Protein AF-A0A336MAL9-F1 (afdb_monomer_lite)

Radius of gyration: 33.2 Å; chains: 1; bounding box: 58×45×102 Å

Secondary structure (DSSP, 8-state):
----PPPPPEEEEE--SSEEEEEEEETTEEEEPP-TTS-SSEES-EEE-SS-EEETHHHHHHTTT--TTBHHHHHHHHHHHHHHHHHHHHHHHHHHHHHHHHHHHHHHHHHHHHHTTSS-HHHHHHHHHHHHHHHHHHHHTTTS-HHHHHHHHHHHHHHHHHHHHTT--

Organism: Culicoides sonorensis (NCBI:txid179676)

pLDDT: mean 91.47, std 8.0, range [46.19, 97.5]

Foldseek 3Di:
DDDPPFPDKDWDWDLDLFKIWIWIDGPNDIDTDADPVRHSIFGSKWFDDPVDIDGGPVLVVCCVVRVCRIVSSVVVVVVVVVVVVVVQLVLQVVLLVVLLVLLVVQLVVLVVCVVVVLADPVVNVVSNVVSVVVVVVSVVCVPDGSVVSVVSSVVNVVVVVVRNVVRPD

Sequence (169 aa):
MSRKMAKKPVIGIDLGTTYSVLAVARNGQIDIIANDQGNRTTPSCVAYTDVERLVGEGALYQAANNPENTIYERMIKEAQNYRNKDDIHKKRVESMDEFERLCCKLKRNVVAMVERNEIDEADKKRVLEKCEQMLTWLDANRDEKKEVFDQKHVDMEEFWQTILEKYEN

InterPro domains:
  IPR013126 Heat shock protein 70 family [PF00012] (10-73)
  IPR013126 Heat shock protein 70 family [PTHR45639] (10-72)
  IPR018181 Heat shock protein 70, conserved site [PS00297] (13-20)
  IPR029048 Heat shock protein 70kD, C-terminal domain superfamily [G3DSA:1.20.1270.10] (95-169)
  IPR029048 Heat shock protein 70kD, C-terminal domain superfamily [SSF100934] (117-167)
  IPR043129 ATPase, nucleotide binding domain [SSF53067] (8-79)

Structure (mmCIF, N/CA/C/O backbone):
data_AF-A0A336MAL9-F1
#
_entry.id   AF-A0A336MAL9-F1
#
loop_
_atom_site.group_PDB
_atom_site.id
_atom_site.type_symbol
_atom_site.label_atom_id
_atom_site.label_alt_id
_atom_site.label_comp_id
_atom_site.label_asym_id
_atom_site.label_entity_id
_atom_site.label_seq_id
_atom_site.pdbx_PDB_ins_code
_atom_site.Cartn_x
_atom_site.Cartn_y
_atom_site.Cartn_z
_atom_site.occupancy
_atom_site.B_iso_or_equiv
_atom_site.auth_seq_id
_atom_site.auth_comp_id
_atom_site.auth_asym_id
_atom_site.auth_atom_id
_atom_site.pdbx_PDB_model_num
ATOM 1 N N . MET A 1 1 ? 31.304 -29.928 -59.954 1.00 46.19 1 MET A N 1
ATOM 2 C CA . MET A 1 1 ? 31.627 -29.428 -58.598 1.00 46.19 1 MET A CA 1
ATOM 3 C C . MET A 1 1 ? 30.395 -28.735 -58.032 1.00 46.19 1 MET A C 1
ATOM 5 O O . MET A 1 1 ? 29.938 -27.772 -58.631 1.00 46.19 1 MET A O 1
ATOM 9 N N . SER A 1 2 ? 29.813 -29.247 -56.944 1.00 57.78 2 SER A N 1
ATOM 10 C CA . SER A 1 2 ? 28.653 -28.620 -56.295 1.00 57.78 2 SER A CA 1
ATOM 11 C C . SER A 1 2 ? 29.124 -27.465 -55.406 1.00 57.78 2 SER A C 1
ATOM 13 O O . SER A 1 2 ? 29.959 -27.668 -54.522 1.00 57.78 2 SER A O 1
ATOM 15 N N . ARG A 1 3 ? 28.629 -26.246 -55.653 1.00 57.03 3 ARG A N 1
ATOM 16 C CA . ARG A 1 3 ? 28.834 -25.089 -54.769 1.00 57.03 3 ARG A CA 1
ATOM 17 C C . ARG A 1 3 ? 28.148 -25.418 -53.438 1.00 57.03 3 ARG A C 1
ATOM 19 O O . ARG A 1 3 ? 26.923 -25.402 -53.365 1.00 57.03 3 ARG A O 1
ATOM 26 N N . LYS A 1 4 ? 28.913 -25.722 -52.383 1.00 63.50 4 LYS A N 1
ATOM 27 C CA . LYS A 1 4 ? 28.360 -25.744 -51.019 1.00 63.50 4 LYS A CA 1
ATOM 28 C C . LYS A 1 4 ? 27.798 -24.349 -50.743 1.00 63.50 4 LYS A C 1
ATOM 30 O O . LYS A 1 4 ? 28.559 -23.385 -50.710 1.00 63.50 4 LYS A O 1
ATOM 35 N N . MET A 1 5 ? 26.479 -24.234 -50.589 1.00 61.28 5 MET A N 1
ATOM 36 C CA . MET A 1 5 ? 25.871 -22.986 -50.137 1.00 61.28 5 MET A CA 1
ATOM 37 C C . MET A 1 5 ? 26.439 -22.652 -48.758 1.00 61.28 5 MET A C 1
ATOM 39 O O . MET A 1 5 ? 26.385 -23.483 -47.849 1.00 61.28 5 MET A O 1
ATOM 43 N N . ALA A 1 6 ? 27.002 -21.453 -48.607 1.00 67.31 6 ALA A N 1
ATOM 44 C CA . ALA A 1 6 ? 27.373 -20.949 -47.295 1.00 67.31 6 ALA A CA 1
ATOM 45 C C . ALA A 1 6 ? 26.113 -20.941 -46.417 1.00 67.31 6 ALA A C 1
ATOM 47 O O . ALA A 1 6 ? 25.072 -20.421 -46.830 1.00 67.31 6 ALA A O 1
ATOM 48 N N . LYS A 1 7 ? 26.179 -21.558 -45.230 1.00 76.88 7 LYS A N 1
ATOM 49 C CA . LYS A 1 7 ? 25.074 -21.480 -44.268 1.00 76.88 7 LYS A CA 1
ATOM 50 C C . LYS A 1 7 ? 24.834 -20.004 -43.958 1.00 76.88 7 LYS A C 1
ATOM 52 O O . LYS A 1 7 ? 25.778 -19.291 -43.618 1.00 76.88 7 LYS A O 1
ATOM 57 N N . LYS A 1 8 ? 23.585 -19.554 -44.100 1.00 83.81 8 LYS A N 1
ATOM 58 C CA . LYS A 1 8 ? 23.201 -18.194 -43.713 1.00 83.81 8 LYS A CA 1
ATOM 59 C C . LYS A 1 8 ? 23.527 -17.993 -42.223 1.00 83.81 8 LYS A C 1
ATOM 61 O O . LYS A 1 8 ? 23.323 -18.935 -41.452 1.00 83.81 8 LYS A O 1
ATOM 66 N N . PRO A 1 9 ? 24.047 -16.820 -41.825 1.00 89.06 9 PRO A N 1
ATOM 67 C CA . PRO A 1 9 ? 24.284 -16.525 -40.419 1.00 89.06 9 PRO A CA 1
ATOM 68 C C . PRO A 1 9 ? 22.963 -16.575 -39.644 1.00 89.06 9 PRO A C 1
ATOM 70 O O . PRO A 1 9 ? 21.918 -16.185 -40.167 1.00 89.06 9 PRO A O 1
ATOM 73 N N . VAL A 1 10 ? 23.017 -17.065 -38.408 1.00 94.44 10 VAL A N 1
ATOM 74 C CA . VAL A 1 10 ? 21.882 -17.067 -37.474 1.00 94.44 10 VAL A CA 1
ATOM 75 C C . VAL A 1 10 ? 22.114 -15.974 -36.444 1.00 94.44 10 VAL A C 1
ATOM 77 O O . VAL A 1 10 ? 23.233 -15.829 -35.959 1.00 94.44 10 VAL A O 1
ATOM 80 N N . ILE A 1 11 ? 21.068 -15.219 -36.116 1.00 95.56 11 ILE A N 1
ATOM 81 C CA . ILE A 1 11 ? 21.117 -14.162 -35.106 1.00 95.56 11 ILE A CA 1
ATOM 82 C C . ILE A 1 11 ? 20.357 -14.629 -33.865 1.00 95.56 11 ILE A C 1
ATOM 84 O O . ILE A 1 11 ? 19.201 -15.036 -33.966 1.00 95.56 11 ILE A O 1
ATOM 88 N N . GLY A 1 12 ? 21.020 -14.591 -32.712 1.00 95.31 12 GLY A N 1
ATOM 89 C CA . GLY A 1 12 ? 20.417 -14.774 -31.396 1.00 95.31 12 GLY A CA 1
ATOM 90 C C . GLY A 1 12 ? 20.192 -13.417 -30.741 1.00 95.31 12 GLY A C 1
ATOM 91 O O . GLY A 1 12 ? 21.098 -12.586 -30.742 1.00 95.31 12 GLY A O 1
ATOM 92 N N . ILE A 1 13 ? 18.992 -13.200 -30.207 1.00 95.75 13 ILE A N 1
ATOM 93 C CA . ILE A 1 13 ? 18.597 -11.960 -29.535 1.00 95.75 13 ILE A CA 1
ATOM 94 C C . ILE A 1 13 ? 18.169 -12.318 -28.113 1.00 95.75 13 ILE A C 1
ATOM 96 O O . ILE A 1 13 ? 17.265 -13.135 -27.939 1.00 95.75 13 ILE A O 1
ATOM 100 N N . ASP A 1 14 ? 18.792 -11.685 -27.127 1.00 95.44 14 ASP A N 1
ATOM 101 C CA . ASP A 1 14 ? 18.326 -11.655 -25.741 1.00 95.44 14 ASP A CA 1
ATOM 102 C C . ASP A 1 14 ? 17.932 -10.212 -25.402 1.00 95.44 14 ASP A C 1
ATOM 104 O O . ASP A 1 14 ? 18.752 -9.306 -25.542 1.00 95.44 14 ASP A O 1
ATOM 108 N N . LEU A 1 15 ? 16.672 -9.993 -25.017 1.00 89.31 15 LEU A N 1
ATOM 109 C CA . LEU A 1 15 ? 16.097 -8.674 -24.713 1.00 89.31 15 LEU A CA 1
ATOM 110 C C . LEU A 1 15 ? 15.897 -8.468 -23.206 1.00 89.31 15 LEU A C 1
ATOM 112 O O . LEU A 1 15 ? 14.902 -7.868 -22.802 1.00 89.31 15 LEU A O 1
ATOM 116 N N . GLY A 1 16 ? 16.791 -9.009 -22.372 1.00 88.56 16 GLY A N 1
ATOM 117 C CA . GLY A 1 16 ? 16.712 -8.926 -20.912 1.00 88.56 16 GLY A CA 1
ATOM 118 C C . GLY A 1 16 ? 16.309 -7.542 -20.381 1.00 88.56 16 GLY A C 1
ATOM 119 O O . GLY A 1 16 ? 16.509 -6.516 -21.021 1.00 88.56 16 GLY A O 1
ATOM 120 N N . THR A 1 17 ? 15.742 -7.477 -19.178 1.00 85.25 17 THR A N 1
ATOM 121 C CA . THR A 1 17 ? 15.152 -6.232 -18.642 1.00 85.25 17 THR A CA 1
ATOM 122 C C . THR A 1 17 ? 16.158 -5.104 -18.414 1.00 85.25 17 THR A C 1
ATOM 124 O O . THR A 1 17 ? 15.786 -3.938 -18.477 1.00 85.25 17 THR A O 1
ATOM 127 N N . THR A 1 18 ? 17.422 -5.439 -18.141 1.00 88.56 18 THR A N 1
ATOM 128 C CA . THR A 1 18 ? 18.485 -4.456 -17.864 1.00 88.56 18 THR A CA 1
ATOM 129 C C . THR A 1 18 ? 19.439 -4.308 -19.044 1.00 88.56 18 THR A C 1
ATOM 131 O O . THR A 1 18 ? 19.799 -3.192 -19.412 1.00 88.56 18 THR A O 1
ATOM 134 N N . TYR A 1 19 ? 19.828 -5.426 -19.656 1.00 93.25 19 TYR A N 1
ATOM 135 C CA . TYR A 1 19 ? 20.732 -5.458 -20.798 1.00 93.25 19 TYR A CA 1
ATOM 136 C C . TYR A 1 19 ? 20.210 -6.417 -21.858 1.00 93.25 19 TYR A C 1
ATOM 138 O O . TYR A 1 19 ? 19.704 -7.493 -21.542 1.00 93.25 19 TYR A O 1
ATOM 146 N N . SER A 1 20 ? 20.390 -6.015 -23.108 1.00 95.19 20 SER A N 1
ATOM 147 C CA . SER A 1 20 ? 20.154 -6.811 -24.298 1.00 95.19 20 SER A CA 1
ATOM 148 C C . SER A 1 20 ? 21.486 -7.251 -24.902 1.00 95.19 20 SER A C 1
ATOM 150 O O . SER A 1 20 ? 22.500 -6.548 -24.805 1.00 95.19 20 SER A O 1
ATOM 152 N N . VAL A 1 21 ? 21.484 -8.412 -25.551 1.00 96.50 21 VAL A N 1
ATOM 153 C CA . VAL A 1 21 ? 22.654 -8.995 -26.215 1.00 96.50 21 VAL A CA 1
ATOM 154 C C . VAL A 1 21 ? 22.264 -9.490 -27.598 1.00 96.50 21 VAL A C 1
ATOM 156 O O . VAL A 1 21 ? 21.211 -10.101 -27.791 1.00 96.50 21 VAL A O 1
ATOM 159 N N . LEU A 1 22 ? 23.150 -9.258 -28.564 1.00 96.12 22 LEU A N 1
ATOM 160 C CA . LEU A 1 22 ? 23.027 -9.779 -29.915 1.00 96.12 22 LEU A CA 1
ATOM 161 C C . LEU A 1 22 ? 24.199 -10.714 -30.211 1.00 96.12 22 LEU A C 1
ATOM 163 O O . LEU A 1 22 ? 25.358 -10.323 -30.096 1.00 96.12 22 LEU A O 1
ATOM 167 N N . ALA A 1 23 ? 23.907 -11.942 -30.624 1.00 96.31 23 ALA A N 1
ATOM 168 C CA . ALA A 1 23 ? 24.915 -12.918 -31.019 1.00 96.31 23 ALA A CA 1
ATOM 169 C C . ALA A 1 23 ? 24.721 -13.339 -32.476 1.00 96.31 23 ALA A C 1
ATOM 171 O O . ALA A 1 23 ? 23.595 -13.479 -32.950 1.00 96.31 23 ALA A O 1
ATOM 172 N N . VAL A 1 24 ? 25.817 -13.590 -33.187 1.00 96.19 24 VAL A N 1
ATOM 173 C CA . VAL A 1 24 ? 25.803 -14.173 -34.529 1.00 96.19 24 VAL A CA 1
ATOM 174 C C . VAL A 1 24 ? 26.499 -15.524 -34.519 1.00 96.19 24 VAL A C 1
ATOM 176 O O . VAL A 1 24 ? 27.653 -15.644 -34.116 1.00 96.19 24 VAL A O 1
ATOM 179 N N . ALA A 1 25 ? 25.802 -16.547 -35.007 1.00 94.56 25 ALA A N 1
ATOM 180 C CA . ALA A 1 25 ? 26.377 -17.855 -35.267 1.00 94.56 25 ALA A CA 1
ATOM 181 C C . ALA A 1 25 ? 26.710 -17.989 -36.760 1.00 94.56 25 ALA A C 1
ATOM 183 O O . ALA A 1 25 ? 25.826 -17.945 -37.624 1.00 94.56 25 ALA A O 1
ATOM 184 N N . ARG A 1 26 ? 27.996 -18.166 -37.074 1.00 90.50 26 ARG A N 1
ATOM 185 C CA . ARG A 1 26 ? 28.515 -18.356 -38.438 1.00 90.50 26 ARG A CA 1
ATOM 186 C C . ARG A 1 26 ? 29.731 -19.275 -38.415 1.00 90.50 26 ARG A C 1
ATOM 188 O O . ARG A 1 26 ? 30.532 -19.224 -37.495 1.00 90.50 26 ARG A O 1
ATOM 195 N N . ASN 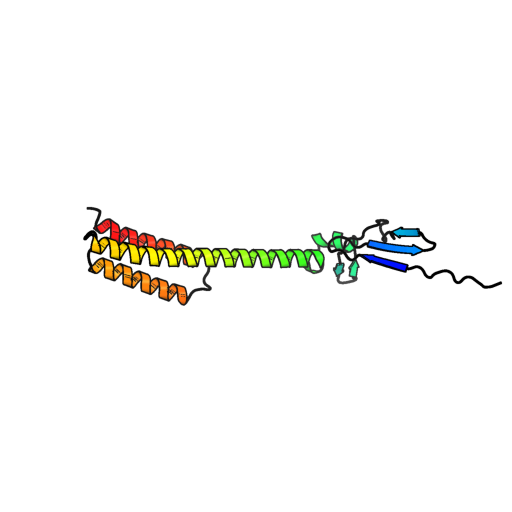A 1 27 ? 29.878 -20.129 -39.428 1.00 87.19 27 ASN A N 1
ATOM 196 C CA . ASN A 1 27 ? 31.038 -21.026 -39.576 1.00 87.19 27 ASN A CA 1
ATOM 197 C C . ASN A 1 27 ? 31.351 -21.904 -38.343 1.00 87.19 27 ASN A C 1
ATOM 199 O O . ASN A 1 27 ? 32.501 -22.258 -38.111 1.00 87.19 27 ASN A O 1
ATOM 203 N N . GLY A 1 28 ? 30.330 -22.268 -37.558 1.00 85.75 28 GLY A N 1
ATOM 204 C CA . GLY A 1 28 ? 30.501 -23.070 -36.339 1.00 85.75 28 GLY A CA 1
ATOM 205 C C . GLY A 1 28 ? 31.012 -22.289 -35.122 1.00 85.75 28 GLY A C 1
ATOM 206 O O . GLY A 1 28 ? 31.294 -22.906 -34.103 1.00 85.75 28 GLY A O 1
ATOM 207 N N . GLN A 1 29 ? 31.108 -20.961 -35.213 1.00 90.50 29 GLN A N 1
ATOM 208 C CA . GLN A 1 29 ? 31.482 -20.065 -34.120 1.00 90.50 29 GLN A CA 1
ATOM 209 C C . GLN A 1 29 ? 30.315 -19.144 -33.757 1.00 90.50 29 GLN A C 1
ATOM 211 O O . GLN A 1 29 ? 29.479 -18.825 -34.609 1.00 90.50 29 GLN A O 1
ATOM 216 N N . ILE A 1 30 ? 30.267 -18.738 -32.488 1.00 93.44 30 ILE A N 1
ATOM 217 C CA . ILE A 1 30 ? 29.306 -17.774 -31.951 1.00 93.44 30 ILE A CA 1
ATOM 218 C C . ILE A 1 30 ? 30.095 -16.551 -31.496 1.00 93.44 30 ILE A C 1
ATOM 220 O O . ILE A 1 30 ? 30.954 -16.667 -30.625 1.00 93.44 30 ILE A O 1
ATOM 224 N N . ASP A 1 31 ? 29.764 -15.395 -32.059 1.00 95.19 31 ASP A N 1
ATOM 225 C CA . ASP A 1 31 ? 30.342 -14.108 -31.684 1.00 95.19 31 ASP A CA 1
ATOM 226 C C . ASP A 1 31 ? 29.249 -13.206 -31.105 1.00 95.19 31 ASP A C 1
ATOM 228 O O . ASP A 1 31 ? 28.161 -13.104 -31.675 1.00 95.19 31 ASP A O 1
ATOM 232 N N . ILE A 1 32 ? 29.543 -12.513 -30.002 1.00 96.44 32 ILE A N 1
ATOM 233 C CA . ILE A 1 32 ? 28.684 -11.429 -29.509 1.00 96.44 32 ILE A CA 1
ATOM 234 C C . ILE A 1 32 ? 29.009 -10.162 -30.299 1.00 96.44 32 ILE A C 1
ATOM 236 O O . ILE A 1 32 ? 30.172 -9.755 -30.387 1.00 96.44 32 ILE A O 1
ATOM 240 N N . ILE A 1 33 ? 27.974 -9.554 -30.870 1.00 95.19 33 ILE A N 1
ATOM 241 C CA . ILE A 1 33 ? 28.066 -8.314 -31.630 1.00 95.19 33 ILE A CA 1
ATOM 242 C C . ILE A 1 33 ? 28.186 -7.156 -30.641 1.00 95.19 33 ILE A C 1
ATOM 244 O O . ILE A 1 33 ? 27.389 -7.035 -29.713 1.00 95.19 33 ILE A O 1
ATOM 248 N N . ALA A 1 34 ? 29.202 -6.321 -30.844 1.00 95.06 34 ALA A N 1
ATOM 249 C CA . ALA A 1 34 ? 29.344 -5.088 -30.091 1.00 95.06 34 ALA A CA 1
ATOM 250 C C . ALA A 1 34 ? 28.348 -4.033 -30.596 1.00 95.06 34 ALA A C 1
ATOM 252 O O . ALA A 1 34 ? 28.059 -3.982 -31.794 1.00 95.06 34 ALA A O 1
ATOM 253 N N . ASN A 1 35 ? 27.843 -3.191 -29.700 1.00 91.81 35 ASN A N 1
ATOM 254 C CA . ASN A 1 35 ? 27.088 -2.003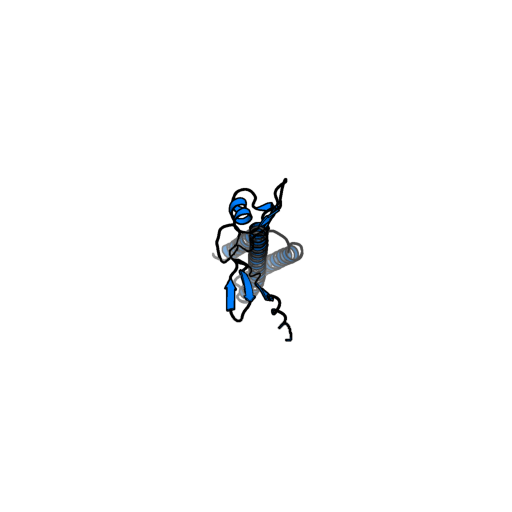 -30.078 1.00 91.81 35 ASN A CA 1
ATOM 255 C C . ASN A 1 35 ? 28.001 -0.933 -30.697 1.00 91.81 35 ASN A C 1
ATOM 257 O O . ASN A 1 35 ? 29.210 -1.116 -30.856 1.00 91.81 35 ASN A O 1
ATOM 261 N N . ASP A 1 36 ? 27.403 0.197 -31.052 1.00 89.94 36 ASP A N 1
ATOM 262 C CA . ASP A 1 36 ? 28.071 1.377 -31.602 1.00 89.94 36 ASP A CA 1
ATOM 263 C C . ASP A 1 36 ? 29.167 1.947 -30.683 1.00 89.94 36 ASP A C 1
ATOM 265 O O . ASP A 1 36 ? 30.117 2.552 -31.174 1.00 89.94 36 ASP A O 1
ATOM 269 N N . GLN A 1 37 ? 29.081 1.694 -29.373 1.00 90.31 37 GLN A N 1
ATOM 270 C CA . GLN A 1 37 ? 30.084 2.076 -28.371 1.00 90.31 37 GLN A CA 1
ATOM 271 C C . GLN A 1 37 ? 31.187 1.021 -28.165 1.00 90.31 37 GLN A C 1
ATOM 273 O O . GLN A 1 37 ? 32.111 1.229 -27.381 1.00 90.31 37 GLN A O 1
ATOM 278 N N . GLY A 1 38 ? 31.114 -0.126 -28.849 1.00 93.44 38 GLY A N 1
ATOM 279 C CA . GLY A 1 38 ? 32.069 -1.229 -28.703 1.00 93.44 38 GLY A CA 1
ATOM 280 C C . GLY A 1 38 ? 31.776 -2.189 -27.541 1.00 93.44 38 GLY A C 1
ATOM 281 O O . GLY A 1 38 ? 32.522 -3.152 -27.344 1.00 93.44 38 GLY A O 1
ATOM 282 N N . ASN A 1 39 ? 30.680 -1.994 -26.803 1.00 94.50 39 ASN A N 1
ATOM 283 C CA . ASN A 1 39 ? 30.255 -2.865 -25.708 1.00 94.50 39 ASN A CA 1
ATOM 284 C C . ASN A 1 39 ? 29.499 -4.089 -26.232 1.00 94.50 39 ASN A C 1
ATOM 286 O O . ASN A 1 39 ? 28.698 -4.002 -27.155 1.00 94.50 39 ASN A O 1
ATOM 290 N N . ARG A 1 40 ? 29.705 -5.251 -25.603 1.00 95.75 40 ARG A N 1
ATOM 291 C CA . ARG A 1 40 ? 29.035 -6.522 -25.963 1.00 95.75 40 ARG A CA 1
ATOM 292 C C . ARG A 1 40 ? 27.665 -6.726 -25.304 1.00 95.75 40 ARG A C 1
ATOM 294 O O . ARG A 1 40 ? 27.031 -7.758 -25.492 1.00 95.75 40 ARG A O 1
ATOM 301 N N . THR A 1 41 ? 27.223 -5.748 -24.531 1.00 95.19 41 THR A N 1
ATOM 302 C CA . THR A 1 41 ? 25.909 -5.681 -23.891 1.00 95.19 41 THR A CA 1
ATOM 303 C C . THR A 1 41 ? 25.388 -4.272 -24.091 1.00 95.19 41 THR A C 1
ATOM 305 O O . THR A 1 41 ? 26.143 -3.320 -23.900 1.00 95.19 41 THR A O 1
ATOM 308 N N . THR A 1 42 ? 24.114 -4.127 -24.427 1.00 94.69 42 THR A N 1
ATOM 309 C CA . THR A 1 42 ? 23.478 -2.820 -24.623 1.00 94.69 42 THR A CA 1
ATOM 310 C C . THR A 1 42 ? 22.420 -2.624 -23.548 1.00 94.69 42 THR A C 1
ATOM 312 O O . THR A 1 42 ? 21.619 -3.537 -23.356 1.00 94.69 42 THR A O 1
ATOM 315 N N . PRO A 1 43 ? 22.377 -1.488 -22.830 1.00 94.00 43 PRO A N 1
ATOM 316 C CA . PRO A 1 43 ? 21.289 -1.214 -21.899 1.00 94.00 43 PRO A CA 1
ATOM 317 C C . PRO A 1 43 ? 19.926 -1.376 -22.582 1.00 94.00 43 PRO A C 1
ATOM 319 O O . PRO A 1 43 ? 19.706 -0.851 -23.674 1.00 94.00 43 PRO A O 1
ATOM 322 N N . SER A 1 44 ? 18.992 -2.076 -21.943 1.00 93.12 44 SER A N 1
ATOM 323 C CA . SER A 1 44 ? 17.622 -2.259 -22.442 1.00 93.12 44 SER A CA 1
ATOM 324 C C . SER A 1 44 ? 16.779 -1.015 -22.169 1.00 93.12 44 SER A C 1
ATOM 326 O O . SER A 1 44 ? 15.779 -1.045 -21.455 1.00 93.12 44 SER A O 1
ATOM 328 N N . CYS A 1 45 ? 17.230 0.114 -22.709 1.00 92.19 45 CYS A N 1
ATOM 329 C CA . CYS A 1 45 ? 16.674 1.432 -22.465 1.00 92.19 45 CYS A CA 1
ATOM 330 C C . CYS A 1 45 ? 16.391 2.144 -23.788 1.00 92.19 45 CYS A C 1
ATOM 332 O O . CYS A 1 45 ? 17.175 2.068 -24.737 1.00 92.19 45 CYS A O 1
ATOM 334 N N . VAL A 1 46 ? 15.258 2.841 -23.838 1.00 93.44 46 VAL A N 1
ATOM 335 C CA . VAL A 1 46 ? 14.822 3.645 -24.980 1.00 93.44 46 VAL A CA 1
ATOM 336 C C . VAL A 1 46 ? 14.353 4.994 -24.453 1.00 93.44 46 VAL A C 1
ATOM 338 O O . VAL A 1 46 ? 13.558 5.040 -23.510 1.00 93.44 46 VAL A O 1
ATOM 341 N N . ALA A 1 47 ? 14.828 6.072 -25.073 1.00 94.44 47 ALA A N 1
ATOM 342 C CA . ALA A 1 47 ? 14.423 7.436 -24.763 1.00 94.44 47 ALA A CA 1
ATOM 343 C C . ALA A 1 47 ? 13.950 8.154 -26.028 1.00 94.44 47 ALA A C 1
ATOM 345 O O . ALA A 1 47 ? 14.552 8.014 -27.095 1.00 94.44 47 ALA A O 1
ATOM 346 N N . TYR A 1 48 ? 12.878 8.930 -25.908 1.00 93.94 48 TYR A N 1
ATOM 347 C CA . TYR A 1 48 ? 12.383 9.787 -26.980 1.00 93.94 48 TYR A CA 1
ATOM 348 C C . TYR A 1 48 ? 12.783 11.236 -26.711 1.00 93.94 48 TYR A C 1
ATOM 350 O O . TYR A 1 48 ? 12.608 11.749 -25.605 1.00 93.94 48 TYR A O 1
ATOM 358 N N . THR A 1 49 ? 13.324 11.884 -27.734 1.00 90.25 49 THR A N 1
ATOM 359 C CA . THR A 1 49 ? 13.523 13.334 -27.783 1.00 90.25 49 THR A CA 1
ATOM 360 C C . THR A 1 49 ? 12.608 13.917 -28.858 1.00 90.25 49 THR A C 1
ATOM 362 O O . THR A 1 49 ? 12.005 13.169 -29.631 1.00 90.25 49 THR A O 1
ATOM 365 N N . ASP A 1 50 ? 12.539 15.242 -28.958 1.00 90.88 50 ASP A N 1
ATOM 366 C CA . ASP A 1 50 ? 11.760 15.907 -30.012 1.00 90.88 50 ASP A CA 1
ATOM 367 C C . ASP A 1 50 ? 12.297 15.624 -31.427 1.00 90.88 50 ASP A C 1
ATOM 369 O O . ASP A 1 50 ? 11.592 15.818 -32.416 1.00 90.88 50 ASP A O 1
ATOM 373 N N . VAL A 1 51 ? 13.552 15.175 -31.531 1.00 92.12 51 VAL A N 1
ATOM 374 C CA . VAL A 1 51 ? 14.271 15.013 -32.801 1.00 92.12 51 VAL A CA 1
ATOM 375 C C . VAL A 1 51 ? 14.435 13.543 -33.173 1.00 92.12 51 VAL A C 1
ATOM 377 O O . VAL A 1 51 ? 14.294 13.174 -34.338 1.00 92.12 51 VAL A O 1
ATOM 380 N N . GLU A 1 52 ? 14.737 12.689 -32.198 1.00 93.50 52 GLU A N 1
ATOM 381 C CA . GLU A 1 52 ? 15.076 11.294 -32.453 1.00 93.50 52 GLU A CA 1
ATOM 382 C C . GLU A 1 52 ? 14.767 10.353 -31.284 1.00 93.50 52 GLU A C 1
ATOM 384 O O . GLU A 1 52 ? 14.608 10.757 -30.127 1.00 93.50 52 GLU A O 1
ATOM 389 N N . ARG A 1 53 ? 14.728 9.057 -31.607 1.00 94.56 53 ARG A N 1
ATOM 390 C CA . ARG A 1 53 ? 14.655 7.963 -30.638 1.00 94.56 53 ARG A CA 1
ATOM 391 C C . ARG A 1 53 ? 16.059 7.439 -30.348 1.00 94.56 53 ARG A C 1
ATOM 393 O O . ARG A 1 53 ? 16.697 6.872 -31.233 1.00 94.56 53 ARG A O 1
ATOM 400 N N . LEU A 1 54 ? 16.465 7.524 -29.089 1.00 93.69 54 LEU A N 1
ATOM 401 C CA . LEU A 1 54 ? 17.718 6.991 -28.566 1.00 93.69 54 LEU A CA 1
ATOM 402 C C . LEU A 1 54 ? 17.508 5.584 -27.995 1.00 93.69 54 LEU A C 1
ATOM 404 O O . LEU A 1 54 ? 16.455 5.285 -27.425 1.00 93.69 54 LEU A O 1
ATOM 408 N N . VAL A 1 55 ? 18.515 4.719 -28.126 1.00 92.50 55 VAL A N 1
ATOM 409 C CA . VAL A 1 55 ? 18.518 3.338 -27.612 1.00 92.50 55 VAL A CA 1
ATOM 410 C C . VAL A 1 55 ? 19.851 3.068 -26.912 1.00 92.50 55 VAL A C 1
ATOM 412 O O . VAL A 1 55 ? 20.872 3.630 -27.302 1.00 92.50 55 VAL A O 1
ATOM 415 N N . GLY A 1 56 ? 19.854 2.220 -25.884 1.00 92.81 56 GLY A N 1
ATOM 416 C CA . GLY A 1 56 ? 21.083 1.803 -25.210 1.00 92.81 56 GLY A CA 1
ATOM 417 C C . GLY A 1 56 ? 21.667 2.895 -24.323 1.00 92.81 56 GLY A C 1
ATOM 418 O O . GLY A 1 56 ? 20.954 3.543 -23.556 1.00 92.81 56 GLY A O 1
ATOM 419 N N . GLU A 1 57 ? 22.976 3.096 -24.423 1.00 92.75 57 GLU A N 1
ATOM 420 C CA . GLU A 1 57 ? 23.738 4.066 -23.640 1.00 92.75 57 GLU A CA 1
ATOM 421 C C . GLU A 1 57 ? 23.232 5.500 -23.832 1.00 92.75 57 GLU A C 1
ATOM 423 O O . GLU A 1 57 ? 23.080 6.224 -22.851 1.00 92.75 57 GLU A O 1
ATOM 428 N N . GLY A 1 58 ? 22.886 5.899 -25.060 1.00 92.00 58 GLY A N 1
ATOM 429 C CA . GLY A 1 58 ? 22.350 7.238 -25.329 1.00 92.00 58 GLY A CA 1
ATOM 430 C C . GLY A 1 58 ? 21.037 7.510 -24.586 1.00 92.00 58 GLY A C 1
ATOM 431 O O . GLY A 1 58 ? 20.850 8.591 -24.029 1.00 92.00 58 GLY A O 1
ATOM 432 N N . ALA A 1 59 ? 20.154 6.509 -24.510 1.00 93.00 59 ALA A N 1
ATOM 433 C CA . ALA A 1 59 ? 18.925 6.597 -23.725 1.00 93.00 59 ALA A CA 1
ATOM 434 C C . ALA A 1 59 ? 19.206 6.596 -22.215 1.00 93.00 59 ALA A C 1
ATOM 436 O O . ALA A 1 59 ? 18.588 7.349 -21.466 1.00 93.00 59 ALA A O 1
ATOM 437 N N . LEU A 1 60 ? 20.173 5.790 -21.769 1.00 90.12 60 LEU A N 1
ATOM 438 C CA . LEU A 1 60 ? 20.579 5.728 -20.368 1.00 90.12 60 LEU A CA 1
ATOM 439 C C . LEU A 1 60 ? 21.168 7.059 -19.874 1.00 90.12 60 LEU A C 1
ATOM 441 O O . LEU A 1 60 ? 20.859 7.483 -18.768 1.00 90.12 60 LEU A O 1
ATOM 445 N N . TYR A 1 61 ? 21.965 7.757 -20.683 1.00 90.94 61 TYR A N 1
ATOM 446 C CA . TYR A 1 61 ? 22.491 9.076 -20.311 1.00 90.94 61 TYR A CA 1
ATOM 447 C C . TYR A 1 61 ? 21.409 10.158 -20.257 1.00 90.94 61 TYR A C 1
ATOM 449 O O . TYR A 1 61 ? 21.514 11.098 -19.469 1.00 90.94 61 TYR A O 1
ATOM 457 N N . GLN A 1 62 ? 20.347 10.014 -21.051 1.00 89.19 62 GLN A N 1
ATOM 458 C CA . GLN A 1 62 ? 19.188 10.902 -20.991 1.00 89.19 62 GLN A CA 1
ATOM 459 C C . GLN A 1 62 ? 18.308 10.659 -19.764 1.00 89.19 62 GLN A C 1
ATOM 461 O O . GLN A 1 62 ? 17.609 11.581 -19.360 1.00 89.19 62 GLN A O 1
ATOM 466 N N . ALA A 1 63 ? 18.373 9.486 -19.128 1.00 86.62 63 ALA A N 1
ATOM 467 C CA . ALA A 1 63 ? 17.538 9.122 -17.981 1.00 86.62 63 ALA A CA 1
ATOM 468 C C . ALA A 1 63 ? 17.514 10.189 -16.870 1.00 86.62 63 ALA A C 1
ATOM 470 O O . ALA A 1 63 ? 16.457 10.482 -16.319 1.00 86.62 63 ALA A O 1
ATOM 471 N N . ALA A 1 64 ? 18.657 10.825 -16.587 1.00 83.94 64 ALA A N 1
ATOM 472 C CA . ALA A 1 64 ? 18.762 11.854 -15.553 1.00 83.94 64 ALA A CA 1
ATOM 473 C C . ALA A 1 64 ? 18.090 13.191 -15.926 1.00 83.94 64 ALA A C 1
ATOM 475 O O . ALA A 1 64 ? 17.580 13.882 -15.048 1.00 83.94 64 ALA A O 1
ATOM 476 N N . ASN A 1 65 ? 18.086 13.562 -17.212 1.00 88.88 65 ASN A N 1
ATOM 477 C CA . ASN A 1 65 ? 17.621 14.874 -17.691 1.00 88.88 65 ASN A CA 1
ATOM 478 C C . ASN A 1 65 ? 16.271 14.815 -18.430 1.00 88.88 65 ASN A C 1
ATOM 480 O O . ASN A 1 65 ? 15.617 15.837 -18.605 1.00 88.88 65 ASN A O 1
ATOM 484 N N . ASN A 1 66 ? 15.849 13.626 -18.857 1.00 88.62 66 ASN A N 1
ATOM 485 C CA . ASN A 1 66 ? 14.612 13.349 -19.581 1.00 88.62 66 ASN A CA 1
ATOM 486 C C . ASN A 1 66 ? 13.955 12.041 -19.075 1.00 88.62 66 ASN A C 1
ATOM 488 O O . ASN A 1 66 ? 13.728 11.104 -19.850 1.00 88.62 66 ASN A O 1
ATOM 492 N N . PRO A 1 67 ? 13.671 11.926 -17.763 1.00 86.62 67 PRO A N 1
ATOM 493 C CA . PRO A 1 67 ? 13.182 10.684 -17.164 1.00 86.62 67 PRO A CA 1
ATOM 494 C C . PRO A 1 67 ? 11.789 10.282 -17.664 1.00 86.62 67 PRO A C 1
ATOM 496 O O . PRO A 1 67 ? 11.485 9.097 -17.749 1.00 86.62 67 PRO A O 1
ATOM 499 N N . GLU A 1 68 ? 10.931 11.245 -18.018 1.00 87.31 68 GLU A N 1
ATOM 500 C CA . GLU A 1 68 ? 9.544 10.958 -18.419 1.00 87.31 68 GLU A CA 1
ATOM 501 C C . GLU A 1 68 ? 9.442 10.322 -19.807 1.00 87.31 68 GLU A C 1
ATOM 503 O O . GLU A 1 68 ? 8.601 9.447 -20.026 1.00 87.31 68 GLU A O 1
ATOM 508 N N . ASN A 1 69 ? 10.336 10.709 -20.720 1.00 89.81 69 ASN A N 1
ATOM 509 C CA . ASN A 1 69 ? 10.406 10.134 -22.060 1.00 89.81 69 ASN A CA 1
ATOM 510 C C . ASN A 1 69 ? 11.433 8.996 -22.164 1.00 89.81 69 ASN A C 1
ATOM 512 O O . ASN A 1 69 ? 11.650 8.472 -23.258 1.00 89.81 69 ASN A O 1
ATOM 516 N N . THR A 1 70 ? 12.041 8.594 -21.042 1.00 91.81 70 THR A N 1
ATOM 517 C CA . THR A 1 70 ? 12.928 7.429 -20.941 1.00 91.81 70 THR A CA 1
ATOM 518 C C . THR A 1 70 ? 12.151 6.255 -20.350 1.00 91.81 70 THR A C 1
ATOM 520 O O . THR A 1 70 ? 11.820 6.245 -19.166 1.00 91.81 70 THR A O 1
ATOM 523 N N . ILE A 1 71 ? 11.844 5.246 -21.173 1.00 85.81 71 ILE A N 1
ATOM 524 C CA . ILE A 1 71 ? 10.901 4.166 -20.820 1.00 85.81 71 ILE A CA 1
ATOM 525 C C . ILE A 1 71 ? 11.334 3.420 -19.552 1.00 85.81 71 ILE A C 1
ATOM 527 O O . ILE A 1 71 ? 10.498 3.147 -18.695 1.00 85.81 71 ILE A O 1
ATOM 531 N N . TYR A 1 72 ? 12.628 3.126 -19.410 1.00 80.94 72 TYR A N 1
ATOM 532 C CA . TYR A 1 72 ? 13.154 2.395 -18.256 1.00 80.94 72 TYR A CA 1
ATOM 533 C C . TYR A 1 72 ? 12.884 3.128 -16.928 1.00 80.94 72 TYR A C 1
ATOM 535 O O . TYR A 1 72 ? 12.308 2.550 -16.007 1.00 80.94 72 TYR A O 1
ATOM 543 N N . GLU A 1 73 ? 13.210 4.421 -16.853 1.00 80.62 73 GLU A N 1
ATOM 544 C CA . GLU A 1 73 ? 12.965 5.240 -15.656 1.00 80.62 73 GLU A CA 1
ATOM 545 C C . GLU A 1 73 ? 11.479 5.445 -15.387 1.00 80.62 73 GLU A C 1
ATOM 547 O O . GLU A 1 73 ? 11.022 5.334 -14.247 1.00 80.62 73 GLU A O 1
ATOM 552 N N . ARG A 1 74 ? 10.689 5.686 -16.438 1.00 81.50 74 ARG A N 1
ATOM 553 C CA . ARG A 1 74 ? 9.238 5.805 -16.308 1.00 81.50 74 ARG A CA 1
ATOM 554 C C . ARG A 1 74 ? 8.630 4.541 -15.697 1.00 81.50 74 ARG A C 1
ATOM 556 O O . ARG A 1 74 ? 7.818 4.654 -14.782 1.00 81.50 74 ARG A O 1
ATOM 563 N N . MET A 1 75 ? 9.039 3.355 -16.152 1.00 84.12 75 MET A N 1
ATOM 564 C CA . MET A 1 75 ? 8.564 2.081 -15.602 1.00 84.12 75 MET A CA 1
ATOM 565 C C . MET A 1 75 ? 8.952 1.909 -14.129 1.00 84.12 75 MET A C 1
ATOM 567 O O . MET A 1 75 ? 8.126 1.470 -13.328 1.00 84.12 75 MET A O 1
ATOM 571 N N . ILE A 1 76 ? 10.175 2.290 -13.746 1.00 83.62 76 ILE A N 1
ATOM 572 C CA . ILE A 1 76 ? 10.619 2.259 -12.343 1.00 83.62 76 ILE A CA 1
ATOM 573 C C . ILE A 1 76 ? 9.783 3.217 -11.489 1.00 83.62 76 ILE A C 1
ATOM 575 O O . ILE A 1 76 ? 9.281 2.819 -10.435 1.00 83.62 76 ILE A O 1
ATOM 579 N N . LYS A 1 77 ? 9.580 4.454 -11.951 1.00 84.12 77 LYS A N 1
ATOM 580 C CA . LYS A 1 77 ? 8.773 5.474 -11.266 1.00 84.12 77 LYS A CA 1
ATOM 581 C C . LYS A 1 77 ? 7.320 5.024 -11.107 1.00 84.12 77 LYS A C 1
ATOM 583 O O . LYS A 1 77 ? 6.739 5.170 -10.034 1.00 84.12 77 LYS A O 1
ATOM 588 N N . GLU A 1 78 ? 6.726 4.441 -12.146 1.00 85.69 78 GLU A N 1
ATOM 589 C CA . GLU A 1 78 ? 5.376 3.874 -12.085 1.00 85.69 78 GLU A CA 1
ATOM 590 C C . GLU A 1 78 ? 5.301 2.729 -11.065 1.00 85.69 78 GLU A C 1
ATOM 592 O O . GLU A 1 78 ? 4.415 2.738 -10.210 1.00 85.69 78 GLU A O 1
ATOM 597 N N . ALA A 1 79 ? 6.262 1.801 -11.068 1.00 85.94 79 ALA A N 1
ATOM 598 C CA . ALA A 1 79 ? 6.321 0.709 -10.095 1.00 85.94 79 ALA A CA 1
ATOM 599 C C . ALA A 1 79 ? 6.463 1.207 -8.644 1.00 85.94 79 ALA A C 1
ATOM 601 O O . ALA A 1 79 ? 5.806 0.683 -7.744 1.00 85.94 79 ALA A O 1
ATOM 602 N N . GLN A 1 80 ? 7.281 2.236 -8.405 1.00 86.88 80 GLN A N 1
ATOM 603 C CA . GLN A 1 80 ? 7.397 2.885 -7.095 1.00 86.88 80 GLN A CA 1
ATOM 604 C C . GLN A 1 80 ? 6.082 3.546 -6.672 1.00 86.88 80 GLN A C 1
ATOM 606 O O . GLN A 1 80 ? 5.668 3.408 -5.524 1.00 86.88 80 GLN A O 1
ATOM 611 N N . ASN A 1 81 ? 5.385 4.214 -7.594 1.00 88.38 81 ASN A N 1
ATOM 612 C CA . ASN A 1 81 ? 4.088 4.824 -7.311 1.00 88.38 81 ASN A CA 1
ATOM 613 C C . ASN A 1 81 ? 3.031 3.786 -6.919 1.00 88.38 81 ASN A C 1
ATOM 615 O O . ASN A 1 81 ? 2.260 4.045 -5.998 1.00 88.38 81 ASN A O 1
ATOM 619 N N . TYR A 1 82 ? 2.990 2.627 -7.584 1.00 89.81 82 TYR A N 1
ATOM 620 C CA . TYR A 1 82 ? 2.097 1.533 -7.189 1.00 89.81 82 TYR A CA 1
ATOM 621 C C . TYR A 1 82 ? 2.434 1.015 -5.791 1.00 89.81 82 TYR A C 1
ATOM 623 O O . TYR A 1 82 ? 1.545 0.969 -4.949 1.00 89.81 82 TYR A O 1
ATOM 631 N N . ARG A 1 83 ? 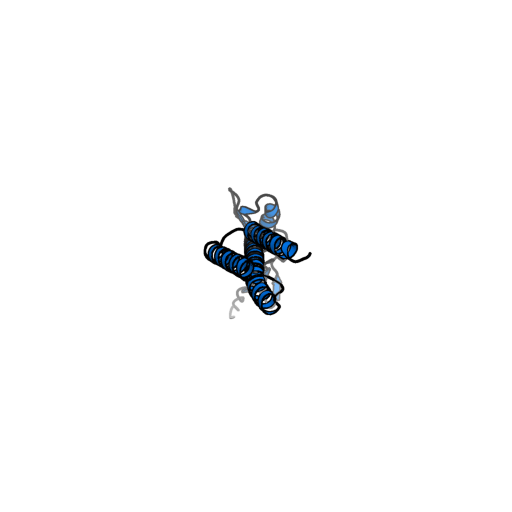3.716 0.760 -5.496 1.00 89.88 83 ARG A N 1
ATOM 632 C CA . ARG A 1 83 ? 4.150 0.365 -4.143 1.00 89.88 83 ARG A CA 1
ATOM 633 C C . ARG A 1 83 ? 3.739 1.381 -3.081 1.00 89.88 83 ARG A C 1
ATOM 635 O O . ARG A 1 83 ? 3.169 1.002 -2.069 1.00 89.88 83 ARG A O 1
ATOM 642 N N . ASN A 1 84 ? 3.964 2.670 -3.331 1.00 91.38 84 ASN A N 1
ATOM 643 C CA . ASN A 1 84 ? 3.597 3.726 -2.389 1.00 91.38 84 ASN A CA 1
ATOM 644 C C . ASN A 1 84 ? 2.081 3.782 -2.156 1.00 91.38 84 ASN A C 1
ATOM 646 O O . ASN A 1 84 ? 1.641 3.972 -1.025 1.00 91.38 84 ASN A O 1
ATOM 650 N N . LYS A 1 85 ? 1.273 3.617 -3.210 1.00 89.00 85 LYS A N 1
ATOM 651 C CA . LYS A 1 85 ? -0.191 3.566 -3.094 1.00 89.00 85 LYS A CA 1
ATOM 652 C C . LYS A 1 85 ? -0.651 2.346 -2.301 1.00 89.00 85 LYS A C 1
ATOM 654 O O . LYS A 1 85 ? -1.505 2.503 -1.432 1.00 89.00 85 LYS A O 1
ATOM 659 N N . ASP A 1 86 ? -0.065 1.181 -2.561 1.00 91.44 86 ASP A N 1
ATOM 660 C CA . ASP A 1 86 ? -0.364 -0.057 -1.838 1.00 91.44 86 ASP A CA 1
ATOM 661 C C . ASP A 1 86 ? 0.015 0.070 -0.356 1.00 91.44 86 ASP A C 1
ATOM 663 O O . ASP A 1 86 ? -0.779 -0.284 0.514 1.00 91.44 86 ASP A O 1
ATOM 667 N N . ASP A 1 87 ? 1.173 0.662 -0.049 1.00 92.69 87 ASP A N 1
ATOM 668 C CA . ASP A 1 87 ? 1.622 0.920 1.323 1.00 92.69 87 ASP A CA 1
ATOM 669 C C . ASP A 1 87 ? 0.705 1.910 2.054 1.00 92.69 87 ASP A C 1
ATOM 671 O O . ASP A 1 87 ? 0.378 1.707 3.226 1.00 92.69 87 ASP A O 1
ATOM 675 N N . ILE A 1 88 ? 0.265 2.981 1.382 1.00 91.25 88 ILE A N 1
ATOM 676 C CA . ILE A 1 88 ? -0.695 3.946 1.941 1.00 91.25 88 ILE A CA 1
ATOM 677 C C . 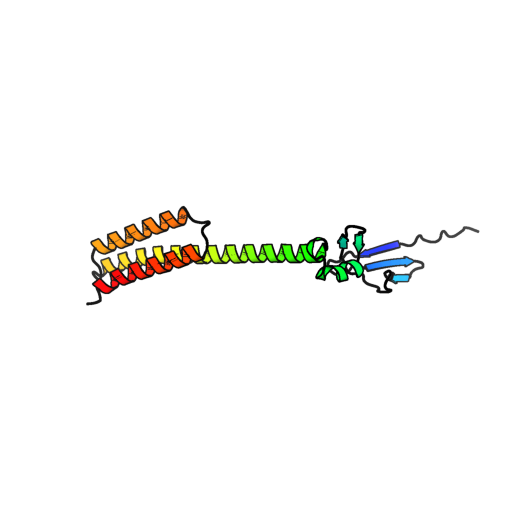ILE A 1 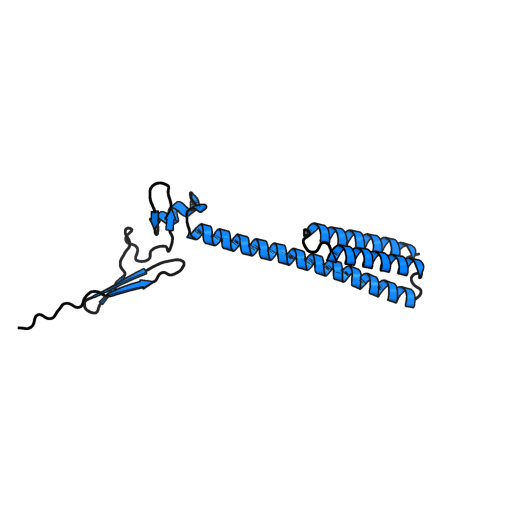88 ? -2.041 3.264 2.203 1.00 91.25 88 ILE A C 1
ATOM 679 O O . ILE A 1 88 ? -2.611 3.428 3.282 1.00 91.25 88 ILE A O 1
ATOM 683 N N . HIS A 1 89 ? -2.538 2.481 1.244 1.00 91.81 89 HIS A N 1
ATOM 684 C CA . HIS A 1 89 ? -3.793 1.748 1.383 1.00 91.81 89 HIS A CA 1
ATOM 685 C C . HIS A 1 89 ? -3.725 0.741 2.534 1.00 91.81 89 HIS A C 1
ATOM 687 O O . HIS A 1 89 ? -4.624 0.707 3.370 1.00 91.81 89 HIS A O 1
ATOM 693 N N . LYS A 1 90 ? -2.629 -0.017 2.631 1.00 95.19 90 LYS A N 1
ATOM 694 C CA . LYS A 1 90 ? -2.381 -0.963 3.720 1.00 95.19 90 LYS A CA 1
ATOM 695 C C . LYS A 1 90 ? -2.401 -0.269 5.082 1.00 95.19 90 LYS A C 1
ATOM 697 O O . LYS A 1 90 ? -3.163 -0.679 5.948 1.00 95.19 90 LYS A O 1
ATOM 702 N N . LYS A 1 91 ? -1.634 0.812 5.255 1.00 94.06 91 LYS A N 1
ATOM 703 C CA . LYS A 1 91 ? -1.585 1.568 6.521 1.00 94.06 91 LYS A CA 1
ATOM 704 C C . LYS A 1 91 ? -2.941 2.154 6.915 1.00 94.06 91 LYS A C 1
ATOM 706 O O . LYS A 1 91 ? -3.251 2.244 8.099 1.00 94.06 91 LYS A O 1
ATOM 711 N N . ARG A 1 92 ? -3.740 2.576 5.930 1.00 95.75 92 ARG A N 1
ATOM 712 C CA . ARG A 1 92 ? -5.113 3.044 6.150 1.00 95.75 92 ARG A CA 1
ATOM 713 C C . ARG A 1 92 ? -6.000 1.917 6.673 1.00 95.75 92 ARG A C 1
ATOM 715 O O . ARG A 1 92 ? -6.683 2.118 7.668 1.00 95.75 92 ARG A O 1
ATOM 722 N N . VAL A 1 93 ? -5.983 0.759 6.011 1.00 94.88 93 VAL A N 1
ATOM 723 C CA . VAL A 1 93 ? -6.770 -0.416 6.422 1.00 94.88 93 VAL A CA 1
ATOM 724 C C . VAL A 1 93 ? -6.355 -0.884 7.818 1.00 94.88 93 VAL A C 1
ATOM 726 O O . VAL A 1 93 ? -7.215 -1.142 8.645 1.00 94.88 93 VAL A O 1
ATOM 729 N N . GLU A 1 94 ? -5.057 -0.899 8.127 1.00 95.81 94 GLU A N 1
ATOM 730 C CA . GLU A 1 94 ? -4.560 -1.248 9.466 1.00 95.81 94 GLU A CA 1
ATOM 731 C C . GLU A 1 94 ? -5.101 -0.306 10.557 1.00 95.81 94 GLU A C 1
ATOM 733 O O . GLU A 1 94 ? -5.596 -0.785 11.576 1.00 95.81 94 GLU A O 1
ATOM 738 N N . SER A 1 95 ? -5.076 1.013 10.329 1.00 96.50 95 SER A N 1
ATOM 739 C CA . SER A 1 95 ? -5.630 2.007 11.267 1.00 96.50 95 SER A CA 1
ATOM 740 C C . SER A 1 95 ? -7.156 1.885 11.414 1.00 96.50 95 SER A C 1
ATOM 742 O O . SER A 1 95 ? -7.693 1.945 12.522 1.00 96.50 95 SER A O 1
ATOM 744 N N . MET A 1 96 ? -7.864 1.620 10.312 1.00 96.44 96 MET A N 1
ATOM 745 C CA . MET A 1 96 ? -9.304 1.344 10.317 1.00 96.44 96 MET A CA 1
ATOM 746 C C . MET A 1 96 ? -9.636 0.115 11.187 1.00 96.44 96 MET A C 1
ATOM 748 O O . MET A 1 96 ? -10.501 0.192 12.062 1.00 96.44 96 MET A O 1
ATOM 752 N N . ASP A 1 97 ? -8.909 -0.990 11.000 1.00 95.94 97 ASP A N 1
ATOM 753 C CA . ASP A 1 97 ? -9.083 -2.232 11.762 1.00 95.94 97 ASP A CA 1
ATOM 754 C C . ASP A 1 97 ? -8.721 -2.054 13.248 1.00 95.94 97 ASP A C 1
ATOM 756 O O . ASP A 1 97 ? -9.303 -2.689 14.131 1.00 95.94 97 ASP A O 1
ATOM 760 N N . GLU A 1 98 ? -7.720 -1.231 13.568 1.00 97.25 98 GLU A N 1
ATOM 761 C CA . GLU A 1 98 ? -7.381 -0.862 14.950 1.00 97.25 98 GLU A CA 1
ATOM 762 C C . GLU A 1 98 ? -8.520 -0.096 15.624 1.00 97.25 98 GLU A C 1
ATOM 764 O O . GLU A 1 98 ? -8.926 -0.458 16.732 1.00 97.25 98 GLU A O 1
ATOM 769 N N . PHE A 1 99 ? -9.101 0.890 14.940 1.00 97.06 99 PHE A N 1
ATOM 770 C CA . PHE A 1 99 ? -10.241 1.644 15.452 1.00 97.06 99 PHE A CA 1
ATOM 771 C C . PHE A 1 99 ? -11.487 0.770 15.664 1.00 97.06 99 PHE A C 1
ATOM 773 O O . PHE A 1 99 ? -12.143 0.858 16.710 1.00 97.06 99 PHE A O 1
ATOM 780 N N . GLU A 1 100 ? -11.794 -0.127 14.724 1.00 96.19 100 GLU A N 1
ATOM 781 C CA . GLU A 1 100 ? -12.886 -1.094 14.880 1.00 96.19 100 GLU A CA 1
ATOM 782 C C . GLU A 1 100 ? -12.657 -1.991 16.106 1.00 96.19 100 GLU A C 1
ATOM 784 O O . GLU A 1 100 ? -13.539 -2.159 16.959 1.00 96.19 100 GLU A O 1
ATOM 789 N N . ARG A 1 101 ? -11.435 -2.524 16.244 1.00 97.44 101 ARG A N 1
ATOM 790 C CA . ARG A 1 101 ? -11.044 -3.365 17.382 1.00 97.44 101 ARG A CA 1
ATOM 791 C C . ARG A 1 101 ? -11.153 -2.625 18.707 1.00 97.44 101 ARG A C 1
ATOM 793 O O . ARG A 1 101 ? -11.619 -3.235 19.673 1.00 97.44 101 ARG A O 1
ATOM 800 N N . LEU A 1 102 ? -10.781 -1.345 18.766 1.00 97.19 102 LEU A N 1
ATOM 801 C CA . LEU A 1 102 ? -10.972 -0.508 19.949 1.00 97.19 102 LEU A CA 1
ATOM 802 C C . LEU A 1 102 ? -12.457 -0.432 20.320 1.00 97.19 102 LEU A C 1
ATOM 804 O O . LEU A 1 102 ? -12.813 -0.749 21.455 1.00 97.19 102 LEU A O 1
ATOM 808 N N . CYS A 1 103 ? -13.336 -0.098 19.373 1.00 96.06 103 CYS A N 1
ATOM 809 C CA . CYS A 1 103 ? -14.778 -0.022 19.624 1.00 96.06 103 CYS A CA 1
ATOM 810 C C . CYS A 1 103 ? -15.327 -1.353 20.164 1.00 96.06 103 CYS A C 1
ATOM 812 O O . CYS A 1 103 ? -16.035 -1.381 21.173 1.00 96.06 103 CYS A O 1
ATOM 814 N N . CYS A 1 104 ? -14.961 -2.482 19.553 1.00 95.62 104 CYS A N 1
ATOM 815 C CA . CYS A 1 104 ? -15.362 -3.805 20.036 1.00 95.62 104 CYS A CA 1
ATOM 816 C C . CYS A 1 104 ? -14.797 -4.133 21.426 1.00 95.62 104 CYS A C 1
ATOM 818 O O . CYS A 1 104 ? -15.492 -4.745 22.241 1.00 95.62 104 CYS A O 1
ATOM 820 N N . LYS A 1 105 ? -13.550 -3.742 21.712 1.00 97.50 105 LYS A N 1
ATOM 821 C CA . LYS A 1 105 ? -12.914 -3.909 23.026 1.00 97.50 105 LYS A CA 1
ATOM 822 C C . LYS A 1 105 ? -13.673 -3.128 24.096 1.00 97.50 105 LYS A C 1
ATOM 824 O O . LYS A 1 105 ? -14.002 -3.706 25.127 1.00 97.50 105 LYS A O 1
ATOM 829 N N . LEU A 1 106 ? -14.009 -1.864 23.841 1.00 96.38 106 LEU A N 1
ATOM 830 C CA . LEU A 1 106 ? -14.764 -1.031 24.780 1.00 96.38 106 LEU A CA 1
ATOM 831 C C . LEU A 1 106 ? -16.164 -1.595 25.048 1.00 96.38 106 LEU A C 1
ATOM 833 O O . LEU A 1 106 ? -16.553 -1.711 26.209 1.00 96.38 106 LEU A O 1
ATOM 837 N N . LYS A 1 107 ? -16.876 -2.060 24.009 1.00 96.25 107 LYS A N 1
ATOM 838 C CA . LYS A 1 107 ? -18.168 -2.756 24.173 1.00 96.25 107 LYS A CA 1
ATOM 839 C C . LYS A 1 107 ? -18.060 -3.971 25.100 1.00 96.25 107 LYS A C 1
ATOM 841 O O . LYS A 1 107 ? -18.901 -4.151 25.975 1.00 96.25 107 LYS A O 1
ATOM 846 N N . ARG A 1 108 ? -17.034 -4.811 24.926 1.00 96.31 108 ARG A N 1
ATOM 847 C CA . ARG A 1 108 ? -16.814 -5.992 25.784 1.00 96.31 108 ARG A CA 1
ATOM 848 C C . ARG A 1 108 ? -16.454 -5.597 27.213 1.00 96.31 108 ARG A C 1
ATOM 850 O O . ARG A 1 108 ? -17.004 -6.161 28.155 1.00 96.31 108 ARG A O 1
ATOM 857 N N . ASN A 1 109 ? -15.559 -4.625 27.367 1.00 95.31 109 ASN A N 1
ATOM 858 C CA . ASN A 1 109 ? -15.097 -4.165 28.671 1.00 95.31 109 ASN A CA 1
ATOM 859 C C . ASN A 1 109 ? -16.245 -3.592 29.499 1.00 95.31 109 ASN A C 1
ATOM 861 O O . ASN A 1 109 ? -16.404 -3.989 30.648 1.00 95.31 109 ASN A O 1
ATOM 865 N N . VAL A 1 110 ? -17.069 -2.718 28.914 1.00 95.75 110 VAL A N 1
ATOM 866 C CA . VAL A 1 110 ? -18.149 -2.063 29.659 1.00 95.75 110 VAL A CA 1
ATOM 867 C C . VAL A 1 110 ? -19.219 -3.054 30.118 1.00 95.75 110 VAL A C 1
ATOM 869 O O . VAL A 1 110 ? -19.708 -2.951 31.237 1.00 95.75 110 VAL A O 1
ATOM 872 N N . VAL A 1 111 ? -19.527 -4.072 29.305 1.00 94.62 111 VAL A N 1
ATOM 873 C CA . VAL A 1 111 ? -20.433 -5.161 29.705 1.00 94.62 111 VAL A CA 1
ATOM 874 C C . VAL A 1 111 ? -19.862 -5.920 30.902 1.00 94.62 111 VAL A C 1
ATOM 876 O O . VAL A 1 111 ? -20.558 -6.098 31.897 1.00 94.62 111 VAL A O 1
ATOM 879 N N . ALA A 1 112 ? -18.582 -6.293 30.845 1.00 94.38 112 ALA A N 1
ATOM 880 C CA . ALA A 1 112 ? -17.938 -7.032 31.925 1.00 94.38 112 ALA A CA 1
ATOM 881 C C . ALA A 1 112 ? -17.782 -6.198 33.214 1.00 94.38 112 ALA A C 1
ATOM 883 O O . ALA A 1 112 ? -17.853 -6.748 34.309 1.00 94.38 112 ALA A O 1
ATOM 884 N N . MET A 1 113 ? -17.565 -4.883 33.108 1.00 93.56 113 MET A N 1
ATOM 885 C CA . MET A 1 113 ? -17.493 -3.979 34.266 1.00 93.56 113 MET A CA 1
ATOM 886 C C . MET A 1 113 ? -18.846 -3.844 34.968 1.00 93.56 113 MET A C 1
ATOM 888 O O . MET A 1 113 ? -18.902 -3.843 36.195 1.00 93.56 113 MET A O 1
ATOM 892 N N . VAL A 1 114 ? -19.945 -3.800 34.210 1.00 93.31 114 VAL A N 1
ATOM 893 C CA . VAL A 1 114 ? -21.294 -3.788 34.793 1.00 93.31 114 VAL A CA 1
ATOM 894 C C . VAL A 1 114 ? -21.594 -5.081 35.535 1.00 93.31 114 VAL A C 1
ATOM 896 O O . VAL A 1 114 ? -22.116 -5.037 36.642 1.00 93.31 114 VAL A O 1
ATOM 899 N N . GLU A 1 115 ? -21.230 -6.235 34.972 1.00 92.56 115 GLU A N 1
ATOM 900 C CA . GLU A 1 115 ? -21.404 -7.533 35.644 1.00 92.56 115 GLU A CA 1
ATOM 901 C C . GLU A 1 115 ? -20.644 -7.611 36.978 1.00 92.56 115 GLU A C 1
ATOM 903 O O . GLU A 1 115 ? -21.056 -8.328 37.889 1.00 92.56 115 GLU A O 1
ATOM 908 N N . ARG A 1 116 ? -19.553 -6.847 37.109 1.00 93.00 116 ARG A N 1
ATOM 909 C CA . ARG A 1 116 ? -18.769 -6.706 38.342 1.00 93.00 116 ARG A CA 1
ATOM 910 C C . ARG A 1 116 ? -19.245 -5.570 39.256 1.00 93.00 116 ARG A C 1
ATOM 912 O O . ARG A 1 116 ? -18.639 -5.362 40.301 1.00 93.00 116 ARG A O 1
ATOM 919 N N . ASN A 1 117 ? -20.326 -4.866 38.905 1.00 91.62 117 ASN A N 1
ATOM 920 C CA . ASN A 1 117 ? -20.812 -3.658 39.585 1.00 91.62 117 ASN A CA 1
ATOM 921 C C . ASN A 1 117 ? -19.752 -2.537 39.699 1.00 91.62 117 ASN A C 1
ATOM 923 O O . ASN A 1 117 ? -19.793 -1.743 40.635 1.00 91.62 117 ASN A O 1
ATOM 927 N N . GLU A 1 118 ? -18.803 -2.468 38.760 1.00 91.88 118 GLU A N 1
ATOM 928 C CA . GLU A 1 118 ? -17.741 -1.442 38.712 1.00 91.88 118 GLU A CA 1
ATOM 929 C C . GLU A 1 118 ? -18.191 -0.166 37.988 1.00 91.88 118 GLU A C 1
ATOM 931 O O . GLU A 1 118 ? -17.584 0.886 38.145 1.00 91.88 118 GLU A O 1
ATOM 936 N N . ILE A 1 119 ? -19.244 -0.260 37.175 1.00 93.44 119 ILE A N 1
ATOM 937 C CA . ILE A 1 119 ? -19.806 0.842 36.392 1.00 93.44 119 ILE A CA 1
ATOM 938 C C . ILE A 1 119 ? -21.335 0.731 36.394 1.00 93.44 119 ILE A C 1
ATOM 940 O O . ILE A 1 119 ? -21.879 -0.371 36.503 1.00 93.44 119 ILE A O 1
ATOM 944 N N . ASP A 1 120 ? -22.044 1.856 36.284 1.00 94.19 120 ASP A N 1
ATOM 945 C CA . ASP A 1 120 ? -23.509 1.853 36.257 1.00 94.19 120 ASP A CA 1
ATOM 946 C C . ASP A 1 120 ? -24.086 1.531 34.860 1.00 94.19 120 ASP A C 1
ATOM 948 O O . ASP A 1 120 ? -23.435 1.664 33.819 1.00 94.19 120 ASP A O 1
ATOM 952 N N . GLU A 1 121 ? -25.347 1.085 34.829 1.00 93.06 121 GLU A N 1
ATOM 953 C CA . GLU A 1 121 ? -26.052 0.758 33.579 1.00 93.06 121 GLU A CA 1
ATOM 954 C C . GLU A 1 121 ? -26.254 1.982 32.662 1.00 93.06 121 GLU A C 1
ATOM 956 O O . GLU A 1 121 ? -26.413 1.824 31.447 1.00 93.06 121 GLU A O 1
ATOM 961 N N . ALA A 1 122 ? -26.233 3.207 33.201 1.00 94.06 122 ALA A N 1
ATOM 962 C CA . ALA A 1 122 ? -26.391 4.418 32.399 1.00 94.06 122 ALA A CA 1
ATOM 963 C C . ALA A 1 122 ? -25.128 4.701 31.570 1.00 94.06 122 ALA A C 1
ATOM 965 O O . ALA A 1 122 ? -25.230 4.947 30.364 1.00 94.06 122 ALA A O 1
ATOM 966 N N . ASP A 1 123 ? -23.943 4.590 32.170 1.00 94.69 123 ASP A N 1
ATOM 967 C CA . ASP A 1 123 ? -22.673 4.748 31.462 1.00 94.69 123 ASP A CA 1
ATOM 968 C C . ASP A 1 123 ? -22.381 3.565 30.533 1.00 94.69 123 ASP A C 1
ATOM 970 O O . ASP A 1 123 ? -21.873 3.772 29.429 1.00 94.69 123 ASP A O 1
ATOM 974 N N . LYS A 1 124 ? -22.821 2.345 30.871 1.00 94.69 124 LYS A N 1
ATOM 975 C CA . LYS A 1 124 ? -22.826 1.221 29.917 1.00 94.69 124 LYS A CA 1
ATOM 976 C C . LYS A 1 124 ? -23.609 1.549 28.659 1.00 94.69 124 LYS A C 1
ATOM 978 O O . LYS A 1 124 ? -23.087 1.391 27.555 1.00 94.69 124 LYS A O 1
ATOM 983 N N . LYS A 1 125 ? -24.845 2.031 28.809 1.00 96.12 125 LYS A N 1
ATOM 984 C CA . LYS A 1 125 ? -25.672 2.434 27.669 1.00 96.12 125 LYS A CA 1
ATOM 985 C C . LYS A 1 125 ? -24.977 3.523 26.846 1.00 96.12 125 LYS A C 1
ATOM 987 O O . LYS A 1 125 ? -24.880 3.386 25.629 1.00 96.12 125 LYS A O 1
ATOM 992 N N . ARG A 1 126 ? -24.413 4.540 27.504 1.00 95.81 126 ARG A N 1
ATOM 993 C CA . ARG A 1 126 ? -23.684 5.640 26.854 1.00 95.81 126 ARG A CA 1
ATOM 994 C C . ARG A 1 126 ? -22.486 5.153 26.033 1.00 95.81 126 ARG A C 1
ATOM 996 O O . ARG A 1 126 ? -22.293 5.606 24.905 1.00 95.81 126 ARG A O 1
ATOM 1003 N N . VAL A 1 127 ? -21.689 4.226 26.568 1.00 96.06 127 VAL A N 1
ATOM 1004 C CA . VAL A 1 127 ? -20.531 3.650 25.864 1.00 96.06 127 VAL A CA 1
ATOM 1005 C C . VAL A 1 127 ? -20.976 2.799 24.676 1.00 96.06 127 VAL A C 1
ATOM 1007 O O . VAL A 1 127 ? -20.404 2.931 23.592 1.00 96.06 127 VAL A O 1
ATOM 1010 N N . LEU A 1 128 ? -22.002 1.958 24.840 1.00 96.62 128 LEU A N 1
ATOM 1011 C CA . LEU A 1 128 ? -22.520 1.114 23.758 1.00 96.62 128 LEU A CA 1
ATOM 1012 C C . LEU A 1 128 ? -23.067 1.951 22.594 1.00 96.62 128 LEU A C 1
ATOM 1014 O O . LEU A 1 128 ? -22.670 1.715 21.451 1.00 96.62 128 LEU A O 1
ATOM 1018 N N . GLU A 1 129 ? -23.886 2.966 22.884 1.00 97.06 129 GLU A N 1
ATOM 1019 C CA . GLU A 1 129 ? -24.434 3.892 21.882 1.00 97.06 129 GLU A CA 1
ATOM 1020 C C . GLU A 1 129 ? -23.320 4.643 21.142 1.00 97.06 129 GLU A C 1
ATOM 1022 O O . GLU A 1 129 ? -23.340 4.749 19.914 1.00 97.06 129 GLU A O 1
ATOM 1027 N N . LYS A 1 130 ? -22.295 5.117 21.865 1.00 96.88 130 LYS A N 1
ATOM 1028 C CA . LYS A 1 130 ? -21.148 5.797 21.249 1.00 96.88 130 LYS A CA 1
ATOM 1029 C C . LYS A 1 130 ? -20.358 4.865 20.329 1.00 96.88 130 LYS A C 1
ATOM 1031 O O . LYS A 1 130 ? -20.016 5.262 19.217 1.00 96.88 130 LYS A O 1
ATOM 1036 N N . CYS A 1 131 ? -20.103 3.627 20.756 1.00 96.75 131 CYS A N 1
ATOM 1037 C CA . CYS A 1 131 ? -19.426 2.631 19.927 1.00 96.75 131 CYS A CA 1
ATOM 1038 C C . CYS A 1 131 ? -20.241 2.297 18.666 1.00 96.75 131 CYS A C 1
ATOM 1040 O O . CYS A 1 131 ? -19.671 2.138 17.593 1.00 96.75 131 CYS A O 1
ATOM 1042 N N . GLU A 1 132 ? -21.566 2.178 18.766 1.00 96.38 132 GLU A N 1
ATOM 1043 C CA . GLU A 1 132 ? -22.442 1.940 17.607 1.00 96.38 132 GLU A CA 1
ATOM 1044 C C . GLU A 1 132 ? -22.447 3.110 16.628 1.00 96.38 132 GLU A C 1
ATOM 1046 O O . GLU A 1 132 ? -22.330 2.898 15.419 1.00 96.38 132 GLU A O 1
ATOM 1051 N N . GLN A 1 133 ? -22.500 4.340 17.139 1.00 96.56 133 GLN A N 1
ATOM 1052 C CA . GLN A 1 133 ? -22.370 5.542 16.323 1.00 96.56 133 GLN A CA 1
ATOM 1053 C C . GLN A 1 133 ? -21.039 5.553 15.558 1.00 96.56 133 GLN A C 1
ATOM 1055 O O . GLN A 1 133 ? -21.017 5.840 14.362 1.00 96.56 133 GLN A O 1
ATOM 1060 N N . MET A 1 134 ? -19.935 5.235 16.238 1.00 95.88 134 MET A N 1
ATOM 1061 C CA . MET A 1 134 ? -18.602 5.225 15.635 1.00 95.88 134 MET A CA 1
ATOM 1062 C C . MET A 1 134 ? -18.423 4.107 14.605 1.00 95.88 134 MET A C 1
ATOM 1064 O O . MET A 1 134 ? -17.860 4.365 13.547 1.00 95.88 134 MET A O 1
ATOM 1068 N N . LEU A 1 135 ? -18.946 2.904 14.858 1.00 95.75 135 LEU A N 1
ATOM 1069 C CA . LEU A 1 135 ? -18.921 1.803 13.887 1.00 95.75 135 LEU A CA 1
ATOM 1070 C C . LEU A 1 135 ? -19.767 2.120 12.647 1.00 95.75 135 LEU A C 1
ATOM 1072 O O . LEU A 1 135 ? -19.329 1.896 11.524 1.00 95.75 135 LEU A O 1
ATOM 1076 N N . THR A 1 136 ? -20.940 2.730 12.836 1.00 96.44 136 THR A N 1
ATOM 1077 C CA . THR A 1 136 ? -21.777 3.191 11.716 1.00 96.44 136 THR A CA 1
ATOM 1078 C C . THR A 1 136 ? -21.050 4.250 10.886 1.00 96.44 136 THR A C 1
ATOM 1080 O O . THR A 1 136 ? -21.111 4.241 9.658 1.00 96.44 136 THR A O 1
ATOM 1083 N N . TRP A 1 137 ? -20.336 5.166 11.549 1.00 96.94 137 TRP A N 1
ATOM 1084 C CA . TRP A 1 137 ? -19.498 6.145 10.866 1.00 96.94 137 TRP A CA 1
ATOM 1085 C C . TRP A 1 137 ? -18.343 5.464 10.115 1.00 96.94 137 TRP A C 1
ATOM 1087 O O . TRP A 1 137 ? -18.113 5.798 8.958 1.00 96.94 137 TRP A O 1
ATOM 1097 N N . LEU A 1 138 ? -17.669 4.483 10.718 1.00 95.62 138 LEU A N 1
ATOM 1098 C CA . LEU A 1 138 ? -16.574 3.733 10.096 1.00 95.62 138 LEU A CA 1
ATOM 1099 C C . LEU A 1 138 ? -17.015 3.069 8.785 1.00 95.62 138 LEU A C 1
ATOM 1101 O O . LEU A 1 138 ? -16.351 3.222 7.760 1.00 95.62 138 LEU A O 1
ATOM 1105 N N . ASP A 1 139 ? -18.176 2.412 8.791 1.00 94.06 139 ASP A N 1
ATOM 1106 C CA . ASP A 1 139 ? -18.737 1.758 7.606 1.00 94.06 139 ASP A CA 1
ATOM 1107 C C . ASP A 1 139 ? -19.069 2.736 6.475 1.00 94.06 139 ASP A C 1
ATOM 1109 O O . ASP A 1 139 ? -18.876 2.413 5.301 1.00 94.06 139 ASP A O 1
ATOM 1113 N N . ALA A 1 140 ? -19.518 3.945 6.814 1.00 96.19 140 ALA A N 1
ATOM 1114 C CA . ALA A 1 140 ? -19.816 4.990 5.839 1.00 96.19 140 ALA A CA 1
ATOM 1115 C C . ALA A 1 140 ? -18.564 5.721 5.312 1.00 96.19 140 ALA A C 1
ATOM 1117 O O . ALA A 1 140 ? -18.658 6.423 4.308 1.00 96.19 140 ALA A O 1
ATOM 1118 N N . ASN A 1 141 ? -17.406 5.573 5.968 1.00 95.88 141 ASN A N 1
ATOM 1119 C CA . ASN A 1 141 ? -16.204 6.379 5.720 1.00 95.88 141 ASN A CA 1
ATOM 1120 C C . ASN A 1 141 ? -14.947 5.527 5.456 1.00 95.88 141 ASN A C 1
ATOM 1122 O O . ASN A 1 141 ? -13.834 5.967 5.719 1.00 95.88 141 ASN A O 1
ATOM 1126 N N . ARG A 1 142 ? -15.095 4.317 4.897 1.00 91.62 142 ARG A N 1
ATOM 1127 C CA . ARG A 1 142 ? -13.986 3.361 4.658 1.00 91.62 142 ARG A CA 1
ATOM 1128 C C . ARG A 1 142 ? -12.851 3.879 3.762 1.00 91.62 142 ARG A C 1
ATOM 1130 O O . ARG A 1 142 ? -11.746 3.340 3.792 1.00 91.62 142 ARG A O 1
ATOM 1137 N N . ASP A 1 143 ? -13.116 4.910 2.965 1.00 92.44 143 ASP A N 1
ATOM 1138 C CA . ASP A 1 143 ? -12.129 5.527 2.075 1.00 92.44 143 ASP A CA 1
ATOM 1139 C C . ASP A 1 143 ? -11.448 6.773 2.648 1.00 92.44 143 ASP A C 1
ATOM 1141 O O . ASP A 1 143 ? -10.615 7.377 1.967 1.00 92.44 143 ASP A O 1
ATOM 1145 N N . GLU A 1 144 ? -11.743 7.133 3.898 1.00 95.12 144 GLU A N 1
ATOM 1146 C CA . GLU A 1 144 ? -11.089 8.254 4.566 1.00 95.12 144 GLU A CA 1
ATOM 1147 C C . GLU A 1 144 ? -9.587 8.047 4.766 1.00 95.12 144 GLU A C 1
ATOM 1149 O O . GLU A 1 144 ? -9.037 6.949 4.659 1.00 95.12 144 GLU A O 1
ATOM 1154 N N . LYS A 1 145 ? -8.878 9.142 5.031 1.00 95.12 145 LYS A N 1
ATOM 1155 C CA . LYS A 1 145 ? -7.429 9.083 5.244 1.00 95.12 145 LYS A CA 1
ATOM 1156 C C . LYS A 1 145 ? -7.090 8.408 6.574 1.00 95.12 145 LYS A C 1
ATOM 1158 O O . LYS A 1 145 ? -7.853 8.499 7.534 1.00 95.12 145 LYS A O 1
ATOM 1163 N N . LYS A 1 146 ? -5.899 7.800 6.648 1.00 95.94 146 LYS A N 1
ATOM 1164 C CA . LYS A 1 146 ? -5.379 7.159 7.870 1.00 95.94 146 LYS A CA 1
ATOM 1165 C C . LYS A 1 146 ? -5.478 8.090 9.083 1.00 95.94 146 LYS A C 1
ATOM 1167 O O . LYS A 1 146 ? -5.919 7.671 10.143 1.00 95.94 146 LYS A O 1
ATOM 1172 N N . GLU A 1 147 ? -5.129 9.359 8.904 1.00 96.50 147 GLU A N 1
ATOM 1173 C CA . GLU A 1 147 ? -5.103 10.355 9.977 1.00 96.50 147 GLU A CA 1
ATOM 1174 C C . GLU A 1 147 ? -6.491 10.589 10.591 1.00 96.50 147 GLU A C 1
ATOM 1176 O O . GLU A 1 147 ? -6.600 10.915 11.769 1.00 96.50 147 GLU A O 1
ATOM 1181 N N . VAL A 1 148 ? -7.561 10.397 9.812 1.00 96.81 148 VAL A N 1
ATOM 1182 C CA . VAL A 1 148 ? -8.935 10.527 10.310 1.00 96.81 148 VAL A CA 1
ATOM 1183 C C . VAL A 1 148 ? -9.274 9.357 11.232 1.00 96.81 148 VAL A C 1
ATOM 1185 O O . VAL A 1 148 ? -9.848 9.576 12.296 1.00 96.81 148 VAL A O 1
ATOM 1188 N N . PHE A 1 149 ? -8.894 8.129 10.865 1.00 97.25 149 PHE A N 1
ATOM 1189 C CA . PHE A 1 149 ? -9.083 6.953 11.720 1.00 97.25 149 PHE A CA 1
ATOM 1190 C C . PHE A 1 149 ? -8.237 7.033 12.993 1.00 97.25 149 PHE A C 1
ATOM 1192 O O . PHE A 1 149 ? -8.759 6.781 14.078 1.00 97.25 149 PHE A O 1
ATOM 1199 N N . ASP A 1 150 ? -6.981 7.475 12.883 1.00 95.50 150 ASP A N 1
ATOM 1200 C CA . ASP A 1 150 ? -6.102 7.694 14.037 1.00 95.50 150 ASP A CA 1
ATOM 1201 C C . ASP A 1 150 ? -6.715 8.712 15.014 1.00 95.50 150 ASP A C 1
ATOM 1203 O O . ASP A 1 150 ? -6.761 8.472 16.219 1.00 95.50 150 ASP A O 1
ATOM 1207 N N . GLN A 1 151 ? -7.250 9.830 14.507 1.00 96.56 151 GLN A N 1
ATOM 1208 C CA . GLN A 1 151 ? -7.905 10.824 15.357 1.00 96.56 151 GLN A CA 1
ATOM 1209 C C . GLN A 1 151 ? -9.161 10.256 16.027 1.00 96.56 151 GLN A C 1
ATOM 1211 O O . GLN A 1 151 ? -9.373 10.462 17.217 1.00 96.56 151 GLN A O 1
ATOM 1216 N N . LYS A 1 152 ? -9.980 9.490 15.294 1.00 97.12 152 LYS A N 1
ATOM 1217 C CA . LYS A 1 152 ? -11.161 8.824 15.866 1.00 97.12 152 LYS A CA 1
ATOM 1218 C C . LYS A 1 152 ? -10.796 7.826 16.960 1.00 97.12 152 LYS A C 1
ATOM 1220 O O . LYS A 1 152 ? -11.549 7.698 17.924 1.00 97.12 152 LYS A O 1
ATOM 1225 N N . HIS A 1 153 ? -9.664 7.140 16.822 1.00 96.94 153 HIS A N 1
ATOM 1226 C CA . HIS A 1 153 ? -9.132 6.264 17.858 1.00 96.94 153 HIS A CA 1
ATOM 1227 C C . HIS A 1 153 ? -8.822 7.051 19.134 1.00 96.94 153 HIS A C 1
ATOM 1229 O O . HIS A 1 153 ? -9.331 6.693 20.194 1.00 96.94 153 HIS A O 1
ATOM 1235 N N . VAL A 1 154 ? -8.072 8.153 19.020 1.00 97.25 154 VAL A N 1
ATOM 1236 C CA . VAL A 1 154 ? -7.743 9.033 20.156 1.00 97.25 154 VAL A CA 1
ATOM 1237 C C . VAL A 1 154 ? -9.008 9.574 20.824 1.00 97.25 154 VAL A C 1
ATOM 1239 O O . VAL A 1 154 ? -9.176 9.402 22.029 1.00 97.25 154 VAL A O 1
ATOM 1242 N N . ASP A 1 155 ? -9.946 10.128 20.049 1.00 96.50 155 ASP A N 1
ATOM 1243 C CA . ASP A 1 155 ? -11.209 10.669 20.571 1.00 96.50 155 ASP A CA 1
ATOM 1244 C C . ASP A 1 155 ? -12.001 9.613 21.371 1.00 96.50 155 ASP A C 1
ATOM 1246 O O . ASP A 1 155 ? -12.674 9.917 22.361 1.00 96.50 155 ASP A O 1
ATOM 1250 N N . MET A 1 156 ? -11.959 8.354 20.923 1.00 96.69 156 MET A N 1
ATOM 1251 C CA . MET A 1 156 ? -12.667 7.250 21.565 1.00 96.69 156 MET A CA 1
ATOM 1252 C C . MET A 1 156 ? -11.961 6.768 22.840 1.00 96.69 156 MET A C 1
ATOM 1254 O O . MET A 1 156 ? -12.636 6.403 23.806 1.00 96.69 156 MET A O 1
ATOM 1258 N N . GLU A 1 157 ? -10.627 6.781 22.869 1.00 96.00 157 GLU A N 1
ATOM 1259 C CA . GLU A 1 157 ? -9.849 6.504 24.079 1.00 96.00 157 GLU A CA 1
ATOM 1260 C C . GLU A 1 157 ? -10.061 7.583 25.141 1.00 96.00 157 GLU A C 1
ATOM 1262 O O . GLU A 1 157 ? -10.333 7.241 26.288 1.00 96.00 157 GLU A O 1
ATOM 1267 N N . GLU A 1 158 ? -10.021 8.863 24.770 1.00 97.06 158 GLU A N 1
ATOM 1268 C CA . GLU A 1 158 ? -10.290 9.978 25.688 1.00 97.06 158 GLU A CA 1
ATOM 1269 C C . GLU A 1 158 ? -11.698 9.886 26.281 1.00 97.06 158 GLU A C 1
ATOM 1271 O O . GLU A 1 158 ? -11.873 9.978 27.498 1.00 97.06 158 GLU A O 1
ATOM 1276 N N . PHE A 1 159 ? -12.701 9.616 25.438 1.00 96.50 159 PHE A N 1
ATOM 1277 C CA . PHE A 1 159 ? -14.069 9.382 25.896 1.00 96.50 159 PHE A CA 1
ATOM 1278 C C . PHE A 1 159 ? -14.141 8.244 26.921 1.00 96.50 159 PHE A C 1
ATOM 1280 O O . PHE A 1 159 ? -14.838 8.370 27.927 1.00 96.50 159 PHE A O 1
ATOM 1287 N N . TRP A 1 160 ? -13.429 7.142 26.679 1.00 95.19 160 TRP A N 1
ATOM 1288 C CA . TRP A 1 160 ? -13.383 6.019 27.609 1.00 95.19 160 TRP A CA 1
ATOM 1289 C C . TRP A 1 160 ? -12.709 6.384 28.937 1.00 95.19 160 TRP A C 1
ATOM 1291 O O . TRP A 1 160 ? -13.241 6.040 29.991 1.00 95.19 160 TRP A O 1
ATOM 1301 N N . GLN A 1 161 ? -11.595 7.120 28.906 1.00 94.81 161 GLN A N 1
ATOM 1302 C CA . GLN A 1 161 ? -10.912 7.564 30.126 1.00 94.81 161 GLN A CA 1
ATOM 1303 C C . GLN A 1 161 ? -11.806 8.460 30.984 1.00 94.81 161 GLN A C 1
ATOM 1305 O O . GLN A 1 161 ? -11.934 8.222 32.180 1.00 94.81 161 GLN A O 1
ATOM 1310 N N . THR A 1 162 ? -12.531 9.403 30.374 1.00 94.69 162 THR A N 1
ATOM 1311 C CA . THR A 1 162 ? -13.486 10.255 31.106 1.00 94.69 162 THR A CA 1
ATOM 1312 C C . THR A 1 162 ? -14.568 9.442 31.830 1.00 94.69 162 THR A C 1
ATOM 1314 O O . THR A 1 162 ? -15.054 9.850 32.883 1.00 94.69 162 THR A O 1
ATOM 1317 N N . ILE A 1 163 ? -14.976 8.29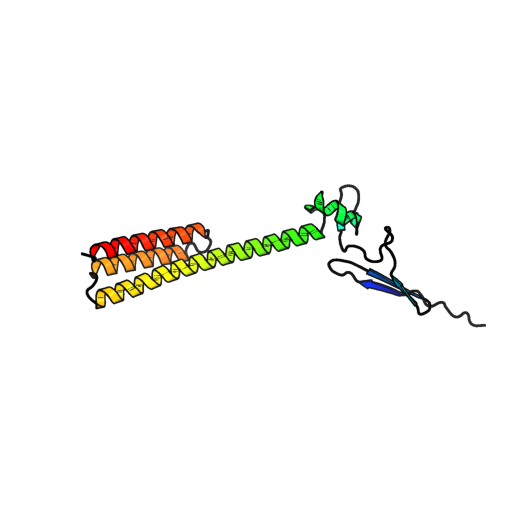5 31.274 1.00 93.94 163 ILE A N 1
ATOM 1318 C CA . ILE A 1 163 ? -15.928 7.398 31.940 1.00 93.94 163 ILE A CA 1
ATOM 1319 C C . ILE A 1 163 ? -15.265 6.693 33.124 1.00 93.94 163 ILE A C 1
ATOM 1321 O O . ILE A 1 163 ? -15.870 6.631 34.189 1.00 93.94 163 ILE A O 1
ATOM 1325 N N . LEU A 1 164 ? -14.040 6.187 32.963 1.00 92.44 164 LEU A N 1
ATOM 1326 C CA . LEU A 1 164 ? -13.318 5.491 34.032 1.00 92.44 164 LEU A CA 1
ATOM 1327 C C . LEU A 1 164 ? -13.007 6.394 35.229 1.00 92.44 164 LEU A C 1
ATOM 1329 O O . LEU A 1 164 ? -13.233 5.981 36.363 1.00 92.44 164 LEU A O 1
ATOM 1333 N N . GLU A 1 165 ? -12.590 7.638 34.989 1.00 93.88 165 GLU A N 1
ATOM 1334 C CA . GLU A 1 165 ? -12.268 8.619 36.038 1.00 93.88 165 GLU A CA 1
ATOM 1335 C C . GLU A 1 165 ? -13.428 8.851 37.026 1.00 93.88 165 GLU A C 1
ATOM 1337 O O . GLU A 1 165 ? -13.205 9.165 38.196 1.00 93.88 165 GLU A O 1
ATOM 1342 N N . LYS A 1 166 ? -14.681 8.652 36.591 1.00 92.25 166 LYS A N 1
ATOM 1343 C CA . LYS A 1 166 ? -15.869 8.736 37.458 1.00 92.25 166 LYS A CA 1
ATOM 1344 C C . LYS A 1 166 ? -15.894 7.650 38.549 1.00 92.25 166 LYS A C 1
ATOM 1346 O O . LYS A 1 166 ? -16.523 7.869 39.581 1.00 92.25 166 LYS A O 1
ATOM 1351 N N . TYR A 1 167 ? -15.241 6.508 38.330 1.00 89.44 167 TYR A N 1
ATOM 1352 C CA . TYR A 1 167 ? -15.290 5.320 39.197 1.00 89.44 167 TYR A CA 1
ATOM 1353 C C . TYR A 1 167 ? -13.960 5.008 39.896 1.00 89.44 167 TYR A C 1
ATOM 1355 O O . TYR A 1 167 ? -13.881 4.045 40.654 1.00 89.44 167 TYR A O 1
ATOM 1363 N N . GLU A 1 168 ? -12.922 5.817 39.677 1.00 83.19 168 GLU A N 1
ATOM 1364 C CA . GLU A 1 168 ? -11.618 5.670 40.340 1.00 83.19 168 GLU A CA 1
ATOM 1365 C C . GLU A 1 168 ? -11.557 6.297 41.754 1.00 83.19 168 GLU A C 1
ATOM 1367 O O . GLU A 1 168 ? -10.482 6.322 42.354 1.00 83.19 168 GLU A O 1
ATOM 1372 N N . ASN A 1 169 ? -12.686 6.758 42.318 1.00 57.44 169 ASN A N 1
ATOM 1373 C CA . ASN A 1 169 ? -12.775 7.327 43.676 1.00 57.44 169 ASN A CA 1
ATOM 1374 C C . ASN A 1 169 ? -13.798 6.618 44.570 1.00 57.44 169 ASN A C 1
ATOM 1376 O O . ASN A 1 169 ? -14.986 6.567 44.179 1.00 57.44 169 ASN A O 1
#